Protein AF-A0A175WHW2-F1 (afdb_monomer_lite)

Radius of gyration: 13.88 Å; chains: 1; bounding box: 32×30×28 Å

Foldseek 3Di:
DQAAPVRHRAAADAEEAAWAPQDPVPDVVVVVNNVRRHVHYHYDHDPHHGGDDDPDPVRCVVVVVVVVVCVVVDPD

pLDDT: mean 92.1, std 9.76, range [45.91, 98.19]

Sequence (76 aa):
MVPSFRGREKAKTPVLVLCGRESEVVDEDAVEVLEREFEQAKVVRWKRASDGMPSNREEALPMMQFFAERLRSGWL

Structure (mmCIF, N/CA/C/O backbone):
data_AF-A0A175WHW2-F1
#
_entry.id   AF-A0A175WHW2-F1
#
loop_
_atom_site.group_PDB
_atom_site.id
_atom_site.type_symbol
_atom_site.label_atom_id
_atom_site.label_alt_id
_atom_site.label_comp_id
_atom_site.label_asym_id
_atom_site.label_entity_id
_atom_site.label_seq_id
_atom_site.pdbx_PDB_ins_code
_atom_site.Cartn_x
_atom_site.Cartn_y
_atom_site.Cartn_z
_atom_site.occupancy
_atom_site.B_iso_or_equiv
_atom_site.auth_seq_id
_atom_site.auth_comp_id
_atom_site.auth_asym_id
_atom_site.auth_atom_id
_atom_site.pdbx_PDB_model_num
ATOM 1 N N . MET A 1 1 ? -13.909 7.809 18.334 1.00 63.97 1 MET A N 1
ATOM 2 C CA . MET A 1 1 ? -13.583 7.347 16.969 1.00 63.97 1 MET A CA 1
ATOM 3 C C . MET A 1 1 ? -13.067 8.553 16.199 1.00 63.97 1 MET A C 1
ATOM 5 O O . MET A 1 1 ? -13.726 9.582 16.265 1.00 63.97 1 MET A O 1
ATOM 9 N N . VAL A 1 2 ? -11.885 8.483 15.577 1.00 69.50 2 VAL A N 1
ATOM 10 C CA . VAL A 1 2 ? -11.366 9.603 14.767 1.00 69.50 2 VAL A CA 1
ATOM 11 C C . VAL A 1 2 ? -12.108 9.579 13.427 1.00 69.50 2 VAL A C 1
ATOM 13 O O . VAL A 1 2 ? -12.015 8.555 12.744 1.00 69.50 2 VAL A O 1
ATOM 16 N N . PRO A 1 3 ? -12.877 10.625 13.074 1.00 78.69 3 PRO A N 1
ATOM 17 C CA . PRO A 1 3 ? -13.591 10.660 11.806 1.00 78.69 3 PRO A CA 1
ATOM 18 C C . PRO A 1 3 ? -12.608 10.672 10.635 1.00 78.69 3 PRO A C 1
ATOM 20 O O . PRO A 1 3 ? -11.449 11.071 10.769 1.00 78.69 3 PRO A O 1
ATOM 23 N N . SER A 1 4 ? -13.091 10.229 9.481 1.00 87.00 4 SER A N 1
ATOM 24 C CA . SER A 1 4 ? -12.347 10.290 8.234 1.00 87.00 4 SER A CA 1
ATOM 25 C C . SER A 1 4 ? -12.072 11.740 7.825 1.00 87.00 4 SER A C 1
ATOM 27 O O . SER A 1 4 ? -12.683 12.673 8.354 1.00 87.00 4 SER A O 1
ATOM 29 N N . PHE A 1 5 ? -11.188 11.949 6.848 1.00 79.94 5 PHE A N 1
ATOM 30 C CA . PHE A 1 5 ? -10.942 13.272 6.264 1.00 79.94 5 PHE A CA 1
ATOM 31 C C . PHE A 1 5 ? -12.243 13.945 5.779 1.00 79.94 5 PHE A C 1
ATOM 33 O O . PHE A 1 5 ? -12.388 15.162 5.850 1.00 79.94 5 PHE A O 1
ATOM 40 N N . ARG A 1 6 ? -13.230 13.148 5.353 1.00 81.75 6 ARG A N 1
ATOM 41 C CA . ARG A 1 6 ? -14.573 13.593 4.939 1.00 81.75 6 ARG A CA 1
ATOM 42 C C . ARG A 1 6 ? -15.603 13.710 6.073 1.00 81.75 6 ARG A C 1
ATOM 44 O O . ARG A 1 6 ? -16.778 13.918 5.785 1.00 81.75 6 ARG A O 1
ATOM 51 N N . GLY A 1 7 ? -15.209 13.554 7.338 1.00 86.25 7 GLY A N 1
ATOM 52 C CA . GLY A 1 7 ? -16.115 13.688 8.487 1.00 86.25 7 GLY A CA 1
ATOM 53 C C . GLY A 1 7 ? -17.082 12.513 8.687 1.00 86.25 7 GLY A C 1
ATOM 54 O O . GLY A 1 7 ? -18.061 12.645 9.416 1.00 86.25 7 GLY A O 1
ATOM 55 N N . ARG A 1 8 ? -16.825 11.370 8.042 1.00 89.00 8 ARG A N 1
ATOM 56 C CA . ARG A 1 8 ? -17.614 10.130 8.155 1.00 89.00 8 ARG A CA 1
ATOM 57 C C . ARG A 1 8 ? -16.850 9.063 8.936 1.00 89.00 8 ARG A C 1
ATOM 59 O O . ARG A 1 8 ? -15.692 9.262 9.295 1.00 89.00 8 ARG A O 1
ATOM 66 N N . GLU A 1 9 ? -17.477 7.919 9.188 1.00 93.19 9 GLU A N 1
ATOM 67 C CA . GLU A 1 9 ? -16.738 6.745 9.659 1.00 93.19 9 GLU A CA 1
ATOM 68 C C . GLU A 1 9 ? -15.687 6.325 8.623 1.00 93.19 9 GLU A C 1
ATOM 70 O O . GLU A 1 9 ? -15.900 6.450 7.411 1.00 93.19 9 GLU A O 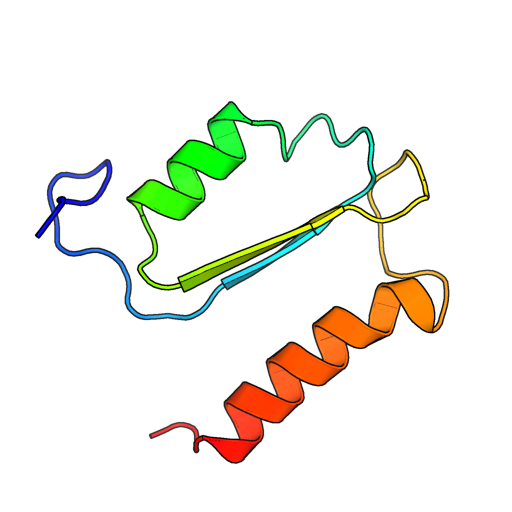1
ATOM 75 N N . LYS A 1 10 ? -14.540 5.840 9.104 1.00 94.31 10 LYS A N 1
ATOM 76 C CA . LYS A 1 10 ? -13.485 5.324 8.233 1.00 94.31 10 LYS A CA 1
ATOM 77 C C . LYS A 1 10 ? -13.980 4.097 7.468 1.00 94.31 10 LYS A C 1
ATOM 79 O O . LYS A 1 10 ? -14.783 3.308 7.964 1.00 94.31 10 LYS A O 1
ATOM 84 N N . ALA A 1 11 ? -13.476 3.914 6.255 1.00 93.81 11 ALA A N 1
ATOM 85 C CA . ALA A 1 11 ? -13.772 2.729 5.473 1.00 93.81 11 ALA A CA 1
ATOM 86 C C . ALA A 1 11 ? -13.128 1.493 6.121 1.00 93.81 11 ALA A C 1
ATOM 88 O O . ALA A 1 11 ? -11.928 1.467 6.391 1.00 93.81 11 ALA A O 1
ATOM 89 N N . LYS A 1 12 ? -13.935 0.449 6.328 1.00 92.56 12 LYS A N 1
ATOM 90 C CA . LYS A 1 12 ? -13.496 -0.826 6.924 1.00 92.56 12 LYS A CA 1
ATOM 91 C C . LYS A 1 12 ? -12.752 -1.729 5.943 1.00 92.56 12 LYS A C 1
ATOM 93 O O . LYS A 1 12 ? -12.189 -2.742 6.344 1.00 92.56 12 LYS A O 1
ATOM 98 N N . THR A 1 13 ? -12.775 -1.388 4.655 1.00 93.19 13 THR A N 1
ATOM 99 C CA . THR A 1 13 ? -12.076 -2.126 3.604 1.00 93.19 13 THR A CA 1
ATOM 100 C C . THR A 1 13 ? -10.567 -2.046 3.839 1.00 93.19 13 THR A C 1
ATOM 102 O O . THR A 1 13 ? -10.028 -0.939 3.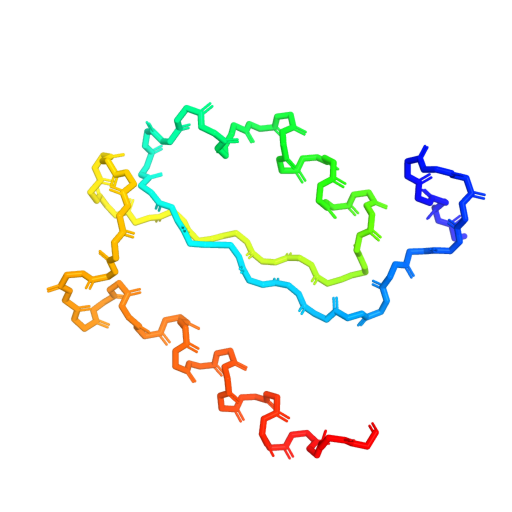820 1.00 93.19 13 THR A O 1
ATOM 105 N N . PRO A 1 14 ? -9.867 -3.179 4.030 1.00 95.06 14 PRO A N 1
ATOM 106 C CA . PRO A 1 14 ? -8.415 -3.173 4.118 1.00 95.06 14 PRO A CA 1
ATOM 107 C C . PRO A 1 14 ? -7.797 -2.726 2.793 1.00 95.06 14 PRO A C 1
ATOM 109 O O . PRO A 1 14 ? -8.224 -3.175 1.728 1.00 95.06 14 PRO A O 1
ATOM 112 N N . VAL A 1 15 ? -6.773 -1.880 2.857 1.00 97.31 15 VAL A N 1
ATOM 113 C CA . VAL A 1 15 ? -6.059 -1.350 1.691 1.00 97.31 15 VAL A CA 1
ATOM 114 C C . VAL A 1 15 ? -4.575 -1.670 1.800 1.00 97.31 15 VAL A C 1
ATOM 116 O O . VAL A 1 15 ? -3.958 -1.474 2.846 1.00 97.31 15 VAL A O 1
ATOM 119 N N . LEU A 1 16 ? -3.999 -2.134 0.692 1.00 97.81 16 LEU A N 1
ATOM 120 C CA . LEU A 1 16 ? -2.560 -2.272 0.504 1.00 97.81 16 LEU A CA 1
ATOM 121 C C . LEU A 1 16 ? -2.112 -1.321 -0.605 1.00 9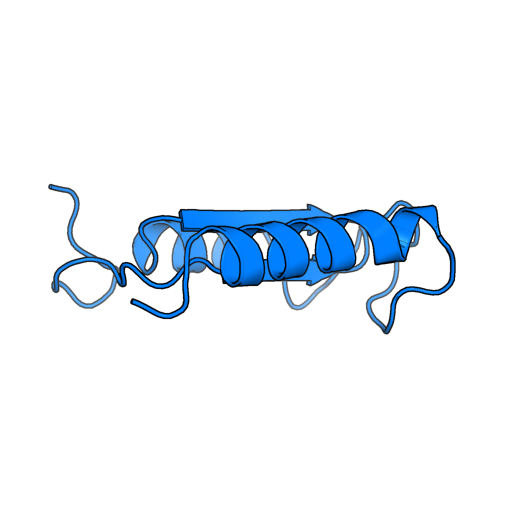7.81 16 LEU A C 1
ATOM 123 O O . LEU A 1 16 ? -2.633 -1.385 -1.717 1.00 97.81 16 LEU A O 1
ATOM 127 N N . VAL A 1 17 ? -1.109 -0.498 -0.315 1.00 98.19 17 VAL A N 1
ATOM 128 C CA . VAL A 1 17 ? -0.408 0.332 -1.298 1.00 98.19 17 VAL A CA 1
ATOM 129 C C . VAL A 1 17 ? 1.0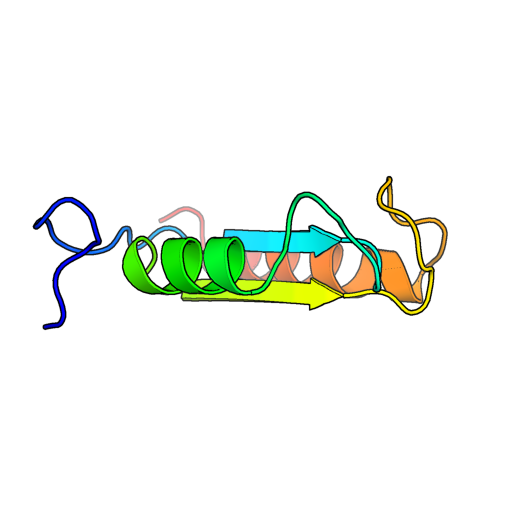17 -0.178 -1.433 1.00 98.19 17 VAL A C 1
ATOM 131 O O . VAL A 1 17 ? 1.711 -0.379 -0.437 1.00 98.19 17 VAL A O 1
ATOM 134 N N . LEU A 1 18 ? 1.438 -0.408 -2.672 1.00 97.88 18 LEU A N 1
ATOM 135 C CA . LEU A 1 18 ? 2.787 -0.836 -3.020 1.00 97.88 18 LEU A CA 1
ATOM 136 C C . LEU A 1 18 ? 3.409 0.234 -3.903 1.00 97.88 18 LEU A C 1
ATOM 138 O O . LEU A 1 18 ? 2.811 0.613 -4.909 1.00 97.88 18 LEU A O 1
ATOM 142 N N . CYS A 1 19 ? 4.590 0.706 -3.535 1.00 98.00 19 CYS A N 1
ATOM 143 C CA . CYS A 1 19 ? 5.265 1.769 -4.264 1.00 98.00 19 CYS A CA 1
ATOM 144 C C . CYS A 1 19 ? 6.786 1.633 -4.176 1.00 98.00 19 CYS A C 1
ATOM 146 O O . CYS A 1 19 ? 7.331 0.881 -3.358 1.00 98.00 19 CYS A O 1
ATOM 148 N N . GLY A 1 20 ? 7.481 2.357 -5.048 1.00 97.44 20 GLY A N 1
ATOM 149 C CA . GLY A 1 20 ? 8.915 2.560 -4.930 1.00 97.44 20 GLY A CA 1
ATOM 150 C C . GLY A 1 20 ? 9.260 3.378 -3.685 1.00 97.44 20 GLY A C 1
ATOM 151 O O . GLY A 1 20 ? 8.426 4.085 -3.113 1.00 97.44 20 GLY A O 1
ATOM 152 N N . ARG A 1 21 ? 10.517 3.289 -3.246 1.00 96.44 21 ARG A N 1
ATOM 153 C CA . ARG A 1 21 ? 11.025 4.056 -2.100 1.00 96.44 21 ARG A CA 1
ATOM 154 C C . ARG A 1 21 ? 10.878 5.564 -2.289 1.00 96.44 21 ARG A C 1
ATOM 156 O O . ARG A 1 21 ? 10.675 6.270 -1.311 1.00 96.44 21 ARG A O 1
ATOM 163 N N . GLU A 1 22 ? 11.002 6.025 -3.527 1.00 96.19 22 GLU A N 1
ATOM 164 C CA . GLU A 1 22 ? 11.012 7.434 -3.928 1.00 96.19 22 GLU A CA 1
ATOM 165 C C . GLU A 1 22 ? 9.785 7.730 -4.806 1.00 96.19 22 GLU A C 1
ATOM 167 O O . GLU A 1 22 ? 9.877 8.390 -5.835 1.00 96.19 22 GLU A O 1
ATOM 172 N N . SER A 1 23 ? 8.626 7.180 -4.425 1.00 97.56 23 SER A N 1
ATOM 173 C CA . SER A 1 23 ? 7.350 7.478 -5.079 1.00 97.56 23 SER A CA 1
ATOM 174 C C . SER A 1 23 ? 6.968 8.943 -4.877 1.00 97.56 23 SER A C 1
ATOM 176 O O . SER A 1 23 ? 6.820 9.388 -3.742 1.00 97.56 23 SER A O 1
ATOM 178 N N . GLU A 1 24 ? 6.751 9.668 -5.974 1.00 94.88 24 GLU A N 1
ATOM 179 C CA . GLU A 1 24 ? 6.221 11.041 -5.952 1.00 94.88 24 GLU A CA 1
ATOM 180 C C . GLU A 1 24 ? 4.702 11.081 -5.723 1.00 94.88 24 GLU A C 1
ATOM 182 O O . GLU A 1 24 ? 4.151 12.125 -5.394 1.00 94.88 24 GLU A O 1
ATOM 187 N N . VAL A 1 25 ? 4.009 9.952 -5.917 1.00 96.12 25 VAL A N 1
ATOM 188 C CA . VAL A 1 25 ? 2.548 9.855 -5.758 1.00 96.12 25 VAL A CA 1
ATOM 189 C C . VAL A 1 25 ? 2.170 9.420 -4.346 1.00 96.12 25 VAL A C 1
ATOM 191 O O . VAL A 1 25 ? 1.164 9.872 -3.806 1.00 96.12 25 VAL A O 1
ATOM 194 N N . VAL A 1 26 ? 2.951 8.514 -3.755 1.00 97.06 26 VAL A N 1
ATOM 195 C CA . VAL A 1 26 ? 2.750 8.025 -2.388 1.00 97.06 26 VAL A CA 1
ATOM 196 C C . VAL A 1 26 ? 3.758 8.717 -1.479 1.00 97.06 26 VAL A C 1
ATOM 198 O O . VAL A 1 26 ? 4.680 8.085 -0.963 1.00 97.06 26 VAL A O 1
ATOM 201 N N . ASP A 1 27 ? 3.610 10.023 -1.311 1.00 96.25 27 ASP A N 1
ATOM 202 C CA . ASP A 1 27 ? 4.341 10.797 -0.309 1.00 96.25 27 ASP A CA 1
ATOM 203 C C . ASP A 1 27 ? 3.703 10.645 1.085 1.00 96.25 27 ASP A C 1
ATOM 205 O O . ASP A 1 27 ? 2.742 9.895 1.273 1.00 96.25 27 ASP A O 1
ATOM 209 N N . GLU A 1 28 ? 4.272 11.299 2.096 1.00 95.69 28 GLU A N 1
ATOM 210 C CA . GLU A 1 28 ? 3.780 11.180 3.474 1.00 95.69 28 GLU A CA 1
ATOM 211 C C . GLU A 1 28 ? 2.397 11.830 3.659 1.00 95.69 28 GLU A C 1
ATOM 213 O O . GLU A 1 28 ? 1.572 11.293 4.396 1.00 95.69 28 GLU A O 1
ATOM 218 N N . ASP A 1 29 ? 2.084 12.899 2.919 1.00 95.75 29 ASP A N 1
ATOM 219 C CA . ASP A 1 29 ? 0.755 13.521 2.936 1.00 95.75 29 ASP A CA 1
ATOM 220 C C . ASP A 1 29 ? -0.312 12.552 2.394 1.00 95.75 29 ASP A C 1
ATOM 222 O O . ASP A 1 29 ? -1.393 12.400 2.975 1.00 95.75 29 ASP A O 1
ATOM 226 N N . ALA A 1 30 ? -0.010 11.830 1.311 1.00 96.50 30 ALA A N 1
ATOM 227 C CA . ALA A 1 30 ? -0.877 10.785 0.781 1.00 96.50 30 ALA A CA 1
ATOM 228 C C . ALA A 1 30 ? -1.055 9.625 1.775 1.00 96.50 30 ALA A C 1
ATOM 230 O O . ALA A 1 30 ? -2.169 9.107 1.919 1.00 96.50 30 ALA A O 1
ATOM 231 N N . VAL A 1 31 ? 0.008 9.228 2.488 1.00 96.62 31 VAL A N 1
ATOM 232 C CA . VAL A 1 31 ? -0.066 8.211 3.553 1.00 96.62 31 VAL A CA 1
ATOM 233 C C . VAL A 1 31 ? -0.989 8.678 4.679 1.00 96.62 31 VAL A C 1
ATOM 235 O O . VAL A 1 31 ? -1.886 7.930 5.071 1.00 96.62 31 VAL A O 1
ATOM 238 N N . GLU A 1 32 ? -0.866 9.926 5.136 1.00 94.94 32 GLU A N 1
ATOM 239 C CA . GLU A 1 32 ? -1.764 10.482 6.152 1.00 94.94 32 GLU A CA 1
ATOM 240 C C . GLU A 1 32 ? -3.230 10.473 5.702 1.00 94.94 32 GLU A C 1
ATOM 242 O O . GLU A 1 32 ? -4.129 10.146 6.483 1.00 94.9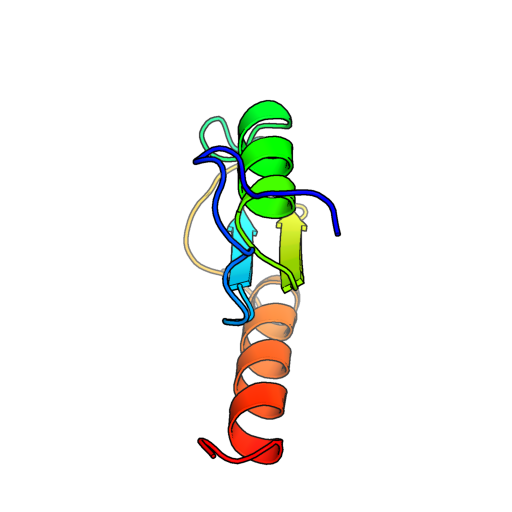4 32 GLU A O 1
ATOM 247 N N . VAL A 1 33 ? -3.505 10.814 4.439 1.00 94.06 33 VAL A N 1
ATOM 248 C CA . VAL A 1 33 ? -4.868 10.764 3.887 1.00 94.06 33 VAL A CA 1
ATOM 249 C C . VAL A 1 33 ? -5.411 9.332 3.902 1.00 94.06 33 VAL A C 1
ATOM 251 O O . VAL A 1 33 ? -6.564 9.126 4.295 1.00 94.06 33 VAL A O 1
ATOM 254 N N . LEU A 1 34 ? -4.597 8.338 3.531 1.00 95.50 34 LEU A N 1
ATOM 255 C CA . LEU A 1 34 ? -4.980 6.924 3.581 1.00 95.50 34 LEU A CA 1
ATOM 256 C C . LEU A 1 34 ? -5.295 6.477 5.012 1.00 95.50 34 LEU A C 1
ATOM 258 O O . LEU A 1 34 ? -6.345 5.877 5.250 1.00 95.50 34 LEU A O 1
ATOM 262 N N . GLU A 1 35 ? -4.435 6.809 5.972 1.00 94.19 35 GLU A N 1
ATOM 263 C CA . GLU A 1 35 ? -4.637 6.469 7.383 1.00 94.19 35 GLU A CA 1
ATOM 264 C C . GLU A 1 35 ? -5.858 7.168 7.985 1.00 94.19 35 GLU A C 1
ATOM 266 O O . GLU A 1 35 ? -6.515 6.625 8.878 1.00 94.19 35 GLU A O 1
ATOM 271 N N . ARG A 1 36 ? -6.208 8.368 7.508 1.00 94.19 36 ARG A N 1
ATOM 272 C CA . ARG A 1 36 ? -7.430 9.069 7.921 1.00 94.19 36 ARG A CA 1
ATOM 273 C C . ARG A 1 36 ? -8.679 8.471 7.283 1.00 94.19 36 ARG A C 1
ATOM 275 O O . ARG A 1 36 ? -9.697 8.416 7.961 1.00 94.19 36 ARG A O 1
ATOM 282 N N . GLU A 1 37 ? -8.646 8.010 6.036 1.00 95.31 37 GLU A N 1
ATOM 283 C CA . GLU A 1 37 ? -9.840 7.483 5.355 1.00 95.31 37 GLU A CA 1
ATOM 284 C C . GLU A 1 37 ? -10.135 6.003 5.633 1.00 95.31 37 GLU A C 1
ATOM 286 O O . GLU A 1 37 ? -11.310 5.631 5.652 1.00 95.31 37 GLU A O 1
ATOM 291 N N . PHE A 1 38 ? -9.126 5.167 5.884 1.00 95.06 38 PHE A N 1
ATOM 292 C CA . PHE A 1 38 ? -9.290 3.719 6.057 1.00 95.06 38 PHE A CA 1
ATOM 293 C C . PHE A 1 38 ? -8.950 3.269 7.480 1.00 95.06 38 PHE A C 1
ATOM 295 O O . PHE A 1 38 ? -8.001 3.750 8.095 1.00 95.06 38 PHE A O 1
ATOM 302 N N . GLU A 1 39 ? -9.713 2.316 8.021 1.00 93.88 39 GLU A N 1
ATOM 303 C CA . GLU A 1 39 ? -9.388 1.697 9.315 1.00 93.88 39 GLU A CA 1
ATOM 304 C C . GLU A 1 39 ? -8.112 0.850 9.238 1.00 93.88 39 GLU A C 1
ATOM 306 O O . GLU A 1 39 ? -7.391 0.722 10.224 1.00 93.88 39 GLU A O 1
ATOM 311 N N . GLN A 1 40 ? -7.843 0.265 8.069 1.00 93.94 40 GLN A N 1
ATOM 312 C CA . GLN A 1 40 ? -6.710 -0.620 7.824 1.00 93.94 40 GLN A CA 1
ATOM 313 C C . GLN A 1 40 ? -6.046 -0.243 6.499 1.00 93.94 40 GLN A C 1
ATOM 315 O O . GLN A 1 40 ? -6.454 -0.714 5.438 1.00 93.94 40 GLN A O 1
ATOM 320 N N . ALA A 1 41 ? -5.012 0.591 6.561 1.00 95.75 41 ALA A N 1
ATOM 321 C CA . ALA A 1 41 ? -4.152 0.906 5.426 1.00 95.75 41 ALA A CA 1
ATOM 322 C C . ALA A 1 41 ? -2.734 0.395 5.701 1.00 95.75 41 ALA A C 1
ATOM 324 O O . ALA A 1 41 ? -2.163 0.662 6.756 1.00 95.75 41 ALA A O 1
ATOM 325 N N . LYS A 1 42 ? -2.163 -0.351 4.755 1.00 97.31 42 LYS A N 1
ATOM 326 C CA . LYS A 1 42 ? -0.769 -0.798 4.793 1.00 97.31 42 LYS A CA 1
ATOM 327 C C . LYS A 1 42 ? -0.043 -0.254 3.576 1.00 97.31 42 LYS A C 1
ATOM 329 O O . LYS A 1 42 ? -0.427 -0.549 2.448 1.00 97.31 42 LYS A O 1
ATOM 334 N N . VAL A 1 43 ? 1.035 0.479 3.807 1.00 98.12 43 VAL A N 1
ATOM 335 C CA . VAL A 1 43 ? 1.907 0.987 2.747 1.00 98.12 43 VAL A CA 1
ATOM 336 C C . VAL A 1 43 ? 3.215 0.213 2.795 1.00 98.12 43 VAL A C 1
ATOM 338 O O . VAL A 1 43 ? 3.831 0.077 3.851 1.00 98.12 43 VAL A O 1
ATOM 341 N N . VAL A 1 44 ? 3.627 -0.347 1.661 1.00 98.12 44 VAL A N 1
ATOM 342 C CA . VAL A 1 44 ? 4.905 -1.044 1.522 1.00 98.12 44 VAL A CA 1
ATOM 343 C C . VAL A 1 44 ? 5.721 -0.344 0.453 1.00 98.12 44 VAL A C 1
ATOM 345 O O . VAL A 1 44 ? 5.370 -0.356 -0.726 1.00 98.12 44 VAL A O 1
ATOM 348 N N . ARG A 1 45 ? 6.840 0.227 0.892 1.00 97.44 45 ARG A N 1
ATOM 349 C CA . ARG A 1 45 ? 7.845 0.835 0.026 1.00 97.44 45 ARG A CA 1
ATOM 350 C C . ARG A 1 45 ? 8.914 -0.205 -0.302 1.00 97.44 45 ARG A C 1
ATOM 352 O O . ARG A 1 45 ? 9.527 -0.772 0.605 1.00 97.44 45 ARG A O 1
ATOM 359 N N . TRP A 1 46 ? 9.127 -0.492 -1.581 1.00 96.25 46 TRP A N 1
ATOM 360 C CA . TRP A 1 46 ? 10.189 -1.400 -2.021 1.00 96.25 46 TRP A CA 1
ATOM 361 C C . TRP A 1 46 ? 11.572 -0.757 -1.904 1.00 96.25 46 TRP A C 1
ATOM 363 O O . TRP A 1 46 ? 11.706 0.446 -1.716 1.00 96.25 46 TRP A O 1
ATOM 373 N N . LYS A 1 47 ? 12.630 -1.561 -2.063 1.00 95.62 47 LYS A N 1
ATOM 374 C CA . LYS A 1 47 ? 14.007 -1.042 -2.141 1.00 95.62 47 LYS A CA 1
ATOM 375 C C . LYS A 1 47 ? 14.262 -0.250 -3.427 1.00 95.62 47 LYS A C 1
ATOM 377 O O . LYS A 1 47 ? 15.094 0.655 -3.420 1.00 95.62 47 LYS A O 1
ATOM 382 N N . ARG A 1 48 ? 13.581 -0.606 -4.524 1.00 94.44 48 ARG A N 1
ATOM 383 C CA . ARG A 1 48 ? 13.651 0.109 -5.804 1.00 94.44 48 ARG A CA 1
ATOM 384 C C . ARG A 1 48 ? 13.095 1.524 -5.640 1.00 94.44 48 ARG A C 1
ATOM 386 O O . ARG A 1 48 ? 12.070 1.698 -4.991 1.00 94.44 48 ARG A O 1
ATOM 393 N N . ALA A 1 49 ? 13.751 2.510 -6.252 1.00 94.12 49 ALA A N 1
ATOM 394 C CA . ALA A 1 49 ? 13.346 3.913 -6.170 1.00 94.12 49 ALA A CA 1
ATOM 395 C C . ALA A 1 49 ? 11.982 4.170 -6.829 1.00 94.12 49 ALA A C 1
ATOM 397 O O . ALA A 1 49 ? 11.109 4.765 -6.209 1.00 94.12 49 ALA A O 1
ATOM 398 N N . SER A 1 50 ? 11.785 3.667 -8.051 1.00 94.94 50 SER A N 1
ATOM 399 C CA . SER A 1 50 ? 10.614 3.981 -8.866 1.00 94.94 50 SER A CA 1
ATOM 400 C C . SER A 1 50 ? 9.405 3.087 -8.598 1.00 94.94 50 SER A C 1
ATOM 402 O O . SER A 1 50 ? 9.521 1.875 -8.353 1.00 94.94 50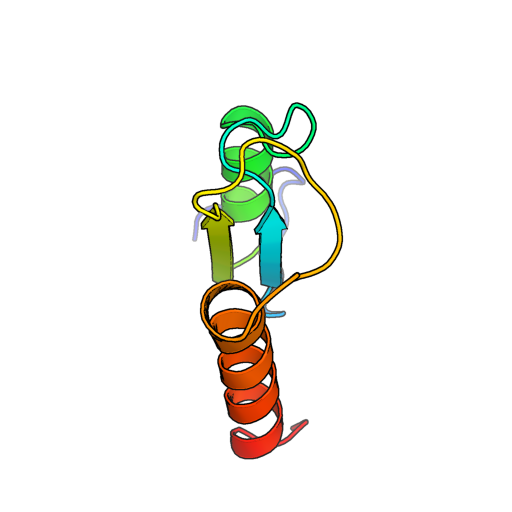 SER A O 1
ATOM 404 N N . ASP A 1 51 ? 8.235 3.691 -8.782 1.00 96.50 51 ASP A N 1
ATOM 405 C CA . ASP A 1 51 ? 6.959 2.995 -8.880 1.00 96.50 51 ASP A CA 1
ATOM 406 C C . ASP A 1 51 ? 6.907 2.047 -10.082 1.00 96.50 51 ASP A C 1
ATOM 408 O O . ASP A 1 51 ? 7.712 2.112 -11.017 1.00 96.50 51 ASP A O 1
ATOM 412 N N . GLY A 1 52 ? 5.963 1.112 -10.032 1.00 94.38 52 GLY A N 1
ATOM 413 C CA . GLY A 1 52 ? 5.717 0.138 -11.088 1.00 94.38 52 GLY A CA 1
ATOM 414 C C . GLY A 1 52 ? 5.158 -1.160 -10.527 1.00 94.38 52 GLY A C 1
ATOM 415 O O . GLY A 1 52 ? 4.808 -1.240 -9.355 1.00 94.38 52 GLY A O 1
ATOM 416 N N . MET A 1 53 ? 5.109 -2.204 -11.347 1.00 95.31 53 MET A N 1
ATOM 417 C CA . MET A 1 53 ? 4.739 -3.535 -10.861 1.00 95.31 53 MET A CA 1
ATOM 418 C C . MET A 1 53 ? 5.876 -4.161 -10.033 1.00 95.31 53 MET A C 1
ATOM 420 O O . MET A 1 53 ? 7.051 -3.822 -10.256 1.00 95.31 53 MET A O 1
ATOM 424 N N . PRO A 1 54 ? 5.550 -5.094 -9.113 1.00 95.56 54 PRO A N 1
ATOM 425 C CA . PRO A 1 54 ? 6.550 -5.927 -8.462 1.00 95.56 54 PRO A CA 1
ATOM 426 C C . PRO A 1 54 ? 7.412 -6.649 -9.503 1.00 95.56 54 PRO A C 1
ATOM 428 O O . PRO A 1 54 ? 6.891 -7.302 -10.406 1.00 95.56 54 PRO A O 1
ATOM 431 N N . SER A 1 55 ? 8.729 -6.543 -9.374 1.00 95.12 55 SER A N 1
ATOM 432 C CA . SER A 1 55 ? 9.705 -7.109 -10.319 1.00 95.12 55 SER A CA 1
ATOM 433 C C . SER A 1 55 ? 10.316 -8.429 -9.853 1.00 95.12 55 SER A C 1
ATOM 435 O O . SER A 1 55 ? 10.966 -9.131 -10.625 1.00 95.12 55 SER A O 1
ATOM 437 N N . ASN A 1 56 ? 10.129 -8.777 -8.581 1.00 96.75 56 ASN A N 1
ATOM 438 C CA . ASN A 1 56 ? 10.714 -9.959 -7.971 1.00 96.75 56 ASN A CA 1
ATOM 439 C C . ASN A 1 56 ? 9.831 -10.489 -6.831 1.00 96.75 56 ASN A C 1
ATOM 441 O O . ASN A 1 56 ? 8.824 -9.891 -6.448 1.00 96.75 56 ASN A O 1
ATOM 445 N N . ARG A 1 57 ? 10.225 -11.639 -6.276 1.00 96.75 57 ARG A N 1
ATOM 446 C CA . ARG A 1 57 ? 9.490 -12.307 -5.197 1.00 96.75 57 ARG A CA 1
ATOM 447 C C . ARG A 1 57 ? 9.365 -11.449 -3.937 1.00 96.75 57 ARG A C 1
ATOM 449 O O . ARG A 1 57 ? 8.315 -11.494 -3.306 1.00 96.75 57 ARG A O 1
ATOM 456 N N . GLU A 1 58 ? 10.410 -10.715 -3.556 1.00 97.00 58 GLU A N 1
ATOM 457 C CA . GLU A 1 58 ? 10.401 -9.863 -2.358 1.00 97.00 58 GLU A CA 1
ATOM 458 C C . GLU A 1 58 ? 9.344 -8.759 -2.498 1.00 97.00 58 GLU A C 1
ATOM 460 O O . GLU A 1 58 ? 8.547 -8.555 -1.588 1.00 97.00 58 GLU A O 1
ATOM 465 N N . GLU A 1 59 ? 9.267 -8.124 -3.670 1.00 97.31 59 GLU A N 1
ATOM 466 C CA . GLU A 1 59 ? 8.293 -7.065 -3.965 1.00 97.31 59 GLU A CA 1
ATOM 467 C C . GLU A 1 59 ? 6.854 -7.591 -4.093 1.00 97.31 59 GLU A C 1
ATOM 469 O O . GLU A 1 59 ? 5.903 -6.903 -3.717 1.00 97.31 59 GLU A O 1
ATOM 474 N N . ALA A 1 60 ? 6.681 -8.814 -4.606 1.00 97.38 60 ALA A N 1
ATOM 475 C CA . ALA A 1 60 ? 5.367 -9.426 -4.814 1.00 97.38 60 ALA A CA 1
ATOM 476 C C . ALA A 1 60 ? 4.782 -10.064 -3.543 1.00 97.38 60 ALA A C 1
ATOM 478 O O . ALA A 1 60 ? 3.562 -10.179 -3.410 1.00 97.38 60 ALA A O 1
ATOM 479 N N . LEU A 1 61 ? 5.626 -10.492 -2.600 1.00 98.00 61 LEU A N 1
ATOM 480 C CA . LEU A 1 61 ? 5.194 -11.235 -1.415 1.00 98.00 61 LEU A CA 1
ATOM 481 C C . LEU A 1 61 ? 4.152 -10.487 -0.557 1.00 98.00 61 LEU A C 1
ATOM 483 O O . LEU A 1 61 ? 3.162 -11.123 -0.189 1.00 98.00 61 LEU A O 1
ATOM 487 N N . PRO A 1 62 ? 4.284 -9.174 -0.275 1.00 97.81 62 PRO A N 1
ATOM 488 C CA . PRO A 1 62 ? 3.273 -8.435 0.481 1.00 97.81 62 PRO A CA 1
ATOM 489 C C . PRO A 1 62 ? 1.890 -8.462 -0.178 1.00 97.81 62 PRO A C 1
ATOM 491 O O . PRO A 1 62 ? 0.885 -8.615 0.513 1.00 97.81 62 PRO A O 1
ATOM 494 N N . MET A 1 63 ? 1.839 -8.378 -1.511 1.00 97.44 63 MET A N 1
ATOM 495 C CA . MET A 1 63 ? 0.602 -8.484 -2.289 1.00 97.44 63 MET A CA 1
ATOM 496 C C . MET A 1 63 ? -0.034 -9.867 -2.135 1.00 97.44 63 MET A C 1
ATOM 498 O O . MET A 1 63 ? -1.228 -9.988 -1.868 1.00 97.44 63 MET A O 1
ATOM 502 N N . MET A 1 64 ? 0.776 -10.920 -2.272 1.00 97.31 64 MET A N 1
ATOM 503 C CA . MET A 1 64 ? 0.310 -12.298 -2.124 1.00 97.31 64 MET A CA 1
ATOM 504 C C . MET A 1 64 ? -0.228 -12.566 -0.717 1.00 97.31 64 MET A C 1
ATOM 506 O O . MET A 1 64 ? -1.276 -13.190 -0.576 1.00 97.31 64 MET A O 1
ATOM 510 N N . GLN A 1 65 ? 0.469 -12.091 0.319 1.00 96.44 65 GLN A N 1
ATOM 511 C CA . GLN A 1 65 ? 0.033 -12.219 1.711 1.00 96.44 65 GLN A CA 1
ATOM 512 C C . GLN A 1 65 ? -1.288 -11.489 1.946 1.00 96.44 65 GLN A C 1
ATOM 514 O O . GLN A 1 65 ? -2.219 -12.084 2.481 1.00 96.44 65 GLN A O 1
ATOM 519 N N . PHE A 1 66 ? -1.401 -10.248 1.470 1.00 96.50 66 PHE A N 1
ATOM 520 C CA . PHE A 1 66 ? -2.620 -9.457 1.593 1.00 96.50 66 PHE A CA 1
ATOM 521 C C . PHE A 1 66 ? -3.829 -10.156 0.963 1.00 96.50 66 PHE A C 1
ATOM 523 O O . PHE A 1 66 ? -4.862 -10.320 1.614 1.00 96.50 66 PHE A O 1
ATOM 530 N N . PHE A 1 67 ? -3.700 -10.647 -0.273 1.00 95.25 67 PHE A N 1
ATOM 531 C CA . PHE A 1 67 ? -4.792 -11.381 -0.912 1.00 95.25 67 PHE A CA 1
ATOM 532 C C . PHE A 1 67 ? -5.080 -12.719 -0.227 1.00 95.25 67 PHE A C 1
ATOM 534 O O . PHE A 1 67 ? -6.247 -13.065 -0.051 1.00 95.25 67 PHE A O 1
ATOM 541 N N . ALA A 1 68 ? -4.055 -13.456 0.209 1.00 95.31 68 ALA A N 1
ATOM 542 C CA . ALA A 1 68 ? -4.247 -14.704 0.943 1.00 95.31 68 ALA A CA 1
ATOM 543 C C . ALA A 1 68 ? -5.022 -14.487 2.252 1.00 95.31 68 ALA A C 1
ATOM 545 O O . ALA A 1 68 ? -5.898 -15.285 2.577 1.00 95.31 68 ALA A O 1
ATOM 546 N N . GLU A 1 69 ? -4.747 -13.406 2.984 1.00 92.50 69 GLU A N 1
ATOM 547 C CA . GLU A 1 69 ? -5.500 -13.035 4.184 1.00 92.50 69 GLU A CA 1
ATOM 548 C C . GLU A 1 69 ? -6.968 -12.734 3.866 1.00 92.50 69 GLU A C 1
ATOM 550 O O . GLU A 1 69 ? -7.848 -13.272 4.535 1.00 92.50 69 GLU A O 1
ATOM 555 N N . ARG A 1 70 ? -7.257 -11.948 2.817 1.00 90.56 70 ARG A N 1
ATOM 556 C CA . ARG A 1 70 ? -8.645 -11.646 2.415 1.00 90.56 70 ARG A CA 1
ATOM 557 C C . ARG A 1 70 ? -9.407 -12.890 1.963 1.00 90.56 70 ARG A C 1
ATOM 559 O O . ARG A 1 70 ? -10.567 -13.059 2.318 1.00 90.56 70 ARG A O 1
ATOM 566 N N . LEU A 1 71 ? -8.750 -13.779 1.221 1.00 90.38 71 LEU A N 1
ATOM 567 C CA . LEU A 1 71 ? -9.351 -15.038 0.778 1.00 90.38 71 LEU A CA 1
ATOM 568 C C . LEU A 1 71 ? -9.602 -15.997 1.952 1.00 90.38 71 LEU A C 1
ATOM 570 O O . LEU A 1 71 ? -10.608 -16.699 1.954 1.00 90.38 71 LEU A O 1
ATOM 574 N N . ARG A 1 72 ? -8.726 -16.013 2.967 1.00 88.56 72 ARG A N 1
ATOM 575 C CA . ARG A 1 72 ? -8.882 -16.854 4.168 1.00 88.56 72 ARG A CA 1
ATOM 576 C C . ARG A 1 72 ? -9.921 -16.336 5.151 1.00 88.56 72 ARG A C 1
ATOM 578 O O . ARG A 1 72 ? -10.606 -17.150 5.757 1.00 88.56 72 ARG A O 1
ATOM 585 N N . SER A 1 73 ? -10.035 -15.019 5.329 1.00 78.56 73 SER A N 1
ATOM 586 C CA . SER A 1 73 ? -11.042 -14.422 6.220 1.00 78.56 73 SER A CA 1
ATOM 587 C C . SER A 1 73 ? -12.482 -14.650 5.742 1.00 78.56 73 SER A C 1
ATOM 589 O O . SER A 1 73 ? -13.408 -14.335 6.481 1.00 78.56 73 SER A O 1
ATOM 591 N N . GLY A 1 74 ? -12.671 -15.208 4.541 1.00 64.38 74 GLY A N 1
ATOM 592 C CA . GLY A 1 74 ? -13.954 -15.231 3.859 1.00 64.38 74 GLY A CA 1
ATOM 593 C C . GLY A 1 74 ? -14.256 -13.856 3.265 1.00 64.38 74 GLY A C 1
ATOM 594 O O . GLY A 1 74 ? -13.919 -12.822 3.833 1.00 64.38 74 GLY A O 1
ATOM 595 N N . TRP A 1 75 ? -14.899 -13.837 2.101 1.00 55.88 75 TRP A N 1
ATOM 596 C CA . TRP A 1 75 ? -15.515 -12.627 1.541 1.00 55.88 75 TRP A CA 1
ATOM 597 C C . TRP A 1 75 ? -16.844 -12.287 2.258 1.00 55.88 75 TRP A C 1
ATOM 599 O O . TRP A 1 75 ? -17.783 -11.825 1.614 1.00 55.88 75 TRP A O 1
ATOM 609 N N . LEU A 1 76 ? -16.953 -12.586 3.558 1.00 45.91 76 LEU A N 1
ATOM 610 C CA . LEU A 1 76 ? -18.170 -12.397 4.354 1.00 45.91 76 LEU A CA 1
ATOM 611 C C . LEU A 1 76 ? -18.165 -11.038 5.055 1.00 45.91 76 LEU A C 1
ATOM 613 O O . LEU A 1 76 ? -17.165 -10.741 5.745 1.00 45.91 76 LEU A O 1
#

Organism: NCBI:txid100816

Secondary structure (DSSP, 8-state):
-PPPTTSSPPB-S-EEEEE-TT-SSS-HHHHHHHHHHBSSEEEEE-SSSS-SS--SHHHHHHHHHHHHHHHHT---